Protein AF-A0A7K8MTP0-F1 (afdb_monomer)

Nearest PDB structures (foldseek):
  6mfg-assembly1_F  TM=9.312E-01  e=4.916E-06  Homo sapiens
  6mff-assembly1_C  TM=9.444E-01  e=9.461E-06  Homo sapiens
  6dig-assembly1_B  TM=9.235E-01  e=7.774E-06  Homo sapiens
  8vd0-assembly2_H  TM=9.433E-01  e=1.401E-05  Homo sapiens
  3mbe-assembly2_F  TM=9.512E-01  e=3.282E-05  Mus musculus

Secondary structure (DSSP, 8-state):
-EEETTEEE-TTEEEPPPEE-SSS-EE--EEE-----TT--EEEEE--TT-SS-EEEE-

Radius of gyration: 13.18 Å; Cα contacts (8 Å, |Δi|>4): 83; chains: 1; bounding box: 31×20×35 Å

InterPro domains:
  IPR003006 Immunoglobulin/major histocompatibility complex, conserved site [PS00290] (42-48)
  IPR003597 Immunoglobulin C1-set [PF07654] (1-51)
  IPR003597 Immunoglobulin C1-set [SM00407] (1-54)
  IPR013783 Immunoglobulin-like fold [G3DSA:2.60.40.10] (1-59)
  IPR036179 Immunoglobulin-like domain superfamily [SSF48726] (1-59)
  IPR050160 Major Histocompatibility Complex/Immunoglobulin [PTHR19944] (1-59)

Organism: NCBI:txid449384

Foldseek 3Di:
DKDFVNDDDDPQWDKDDWADPPPPDIDMDIDRPDDDDPPTKMWDWDDDPPDPDIDIDID

pLDDT: mean 94.41, std 3.11, range [83.69, 98.0]

Structure (mmCIF, N/CA/C/O backbone):
data_AF-A0A7K8MTP0-F1
#
_entry.id   AF-A0A7K8MTP0-F1
#
loop_
_atom_site.group_PDB
_atom_site.id
_atom_site.type_symbol
_atom_site.label_atom_id
_atom_site.label_alt_id
_atom_site.label_comp_id
_atom_site.label_asym_id
_atom_site.label_entity_id
_atom_site.label_seq_id
_atom_site.pdbx_PDB_ins_code
_atom_site.Cartn_x
_atom_site.Cartn_y
_atom_site.Cartn_z
_atom_site.occupancy
_atom_site.B_iso_or_equiv
_atom_site.auth_seq_id
_atom_site.auth_comp_id
_atom_site.auth_asym_id
_atom_site.auth_atom_id
_atom_site.pdbx_PDB_model_num
ATOM 1 N N . ARG A 1 1 ? -0.105 -3.315 2.782 1.00 94.62 1 ARG A N 1
ATOM 2 C CA . ARG A 1 1 ? -0.536 -3.834 4.106 1.00 94.62 1 ARG A CA 1
ATOM 3 C C . ARG A 1 1 ? -1.752 -3.042 4.568 1.00 94.62 1 ARG A C 1
ATOM 5 O O . ARG A 1 1 ? -1.896 -1.906 4.131 1.00 94.62 1 ARG A O 1
ATOM 12 N N . TRP A 1 2 ? -2.609 -3.615 5.413 1.00 96.12 2 TRP A N 1
ATOM 13 C CA . TRP A 1 2 ? -3.756 -2.909 5.998 1.00 96.12 2 TRP A CA 1
ATOM 14 C C . TRP A 1 2 ? -3.585 -2.758 7.503 1.00 96.12 2 TRP A C 1
ATOM 16 O O . TRP A 1 2 ? -3.109 -3.680 8.158 1.00 96.12 2 TRP A O 1
ATOM 26 N N . PHE A 1 3 ? -4.010 -1.617 8.035 1.00 95.50 3 PHE A N 1
ATOM 27 C CA . PHE A 1 3 ? -3.918 -1.286 9.451 1.00 95.50 3 PHE A CA 1
ATOM 28 C C . PHE A 1 3 ? -5.244 -0.757 9.992 1.00 95.50 3 PHE A C 1
ATOM 30 O O . PHE A 1 3 ? -5.963 -0.037 9.296 1.00 95.50 3 PHE A O 1
ATOM 37 N N . GLN A 1 4 ? -5.521 -1.063 11.259 1.00 93.94 4 GLN A N 1
ATOM 38 C CA . GLN A 1 4 ? -6.516 -0.375 12.081 1.00 93.94 4 GLN A CA 1
ATOM 39 C C . GLN A 1 4 ? -5.774 0.346 13.212 1.00 93.94 4 GLN A C 1
ATOM 41 O O . GLN A 1 4 ? -5.259 -0.285 14.138 1.00 93.94 4 GLN A O 1
ATOM 46 N N . GLY A 1 5 ? -5.658 1.672 13.119 1.00 90.94 5 GLY A N 1
ATOM 47 C CA . GLY A 1 5 ? -4.720 2.420 13.960 1.00 90.94 5 GLY A CA 1
ATOM 48 C C . GLY A 1 5 ? -3.278 1.976 13.686 1.00 90.94 5 GLY A C 1
ATOM 49 O O . GLY A 1 5 ? -2.811 2.088 12.558 1.00 90.94 5 GLY A O 1
ATOM 50 N N . GLN A 1 6 ? -2.586 1.454 14.703 1.00 91.50 6 GLN A N 1
ATOM 51 C CA . GLN A 1 6 ? -1.216 0.927 14.579 1.00 91.50 6 GLN A CA 1
ATOM 52 C C . GLN A 1 6 ? -1.154 -0.600 14.396 1.00 91.50 6 GLN A C 1
ATOM 54 O O . GLN A 1 6 ? -0.078 -1.145 14.163 1.00 91.50 6 GLN A O 1
ATOM 59 N N . GLN A 1 7 ? -2.286 -1.301 14.498 1.00 94.00 7 GLN A N 1
ATOM 60 C CA . GLN A 1 7 ? -2.330 -2.758 14.396 1.00 94.00 7 GLN A CA 1
ATOM 61 C C . GLN A 1 7 ? -2.398 -3.194 12.930 1.00 94.00 7 GLN A C 1
ATOM 63 O O . GLN A 1 7 ? -3.359 -2.860 12.235 1.00 94.00 7 GLN A O 1
ATOM 68 N N . GLU A 1 8 ? -1.415 -3.977 12.477 1.00 95.25 8 GLU A N 1
ATOM 69 C CA . GLU A 1 8 ? -1.468 -4.627 11.163 1.00 95.25 8 GLU A CA 1
ATOM 70 C C . GLU A 1 8 ? -2.553 -5.712 11.149 1.00 95.25 8 GLU A C 1
ATOM 72 O O . GLU A 1 8 ? -2.675 -6.509 12.086 1.00 95.25 8 GLU A O 1
ATOM 77 N N . LEU A 1 9 ? -3.336 -5.743 10.073 1.00 94.50 9 LEU A N 1
ATOM 78 C CA . LEU A 1 9 ? -4.386 -6.719 9.817 1.00 94.50 9 LEU A CA 1
ATOM 79 C C . LEU A 1 9 ? -3.889 -7.755 8.804 1.00 94.50 9 LEU A C 1
ATOM 81 O O . LEU A 1 9 ? -3.441 -7.396 7.718 1.00 94.50 9 LEU A O 1
ATOM 85 N N . SER A 1 10 ? -4.033 -9.041 9.125 1.00 91.12 10 SER A N 1
ATOM 86 C CA . SER A 1 10 ? -3.672 -10.152 8.228 1.00 91.12 10 SER A CA 1
ATOM 87 C 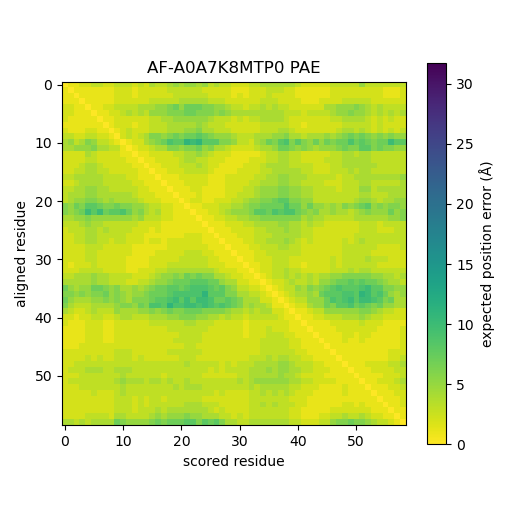C . SER A 1 10 ? -4.843 -11.097 7.942 1.00 91.12 10 SER A C 1
ATOM 89 O O . SER A 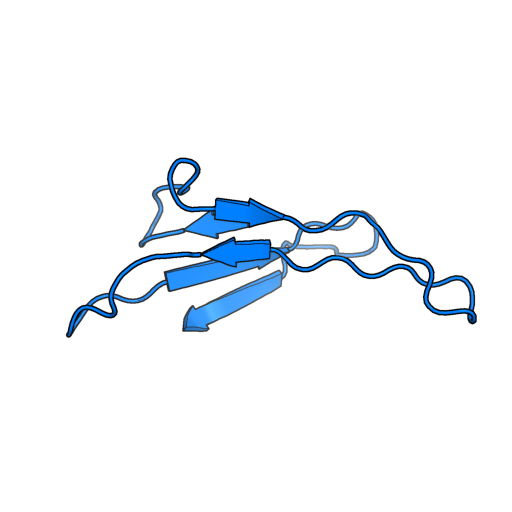1 10 ? -5.042 -11.492 6.798 1.00 91.12 10 SER A O 1
ATOM 91 N N . GLY A 1 11 ? -5.684 -11.403 8.938 1.00 90.62 11 GLY A N 1
ATOM 92 C CA . GLY A 1 11 ? -6.739 -12.424 8.819 1.00 90.62 11 GLY A CA 1
ATOM 93 C C . GLY A 1 11 ? -7.847 -12.141 7.793 1.00 90.62 11 GLY A C 1
ATOM 94 O O . GLY A 1 11 ? -8.494 -13.070 7.319 1.00 90.62 11 GLY A O 1
ATOM 95 N N . HIS A 1 12 ? -8.057 -10.876 7.421 1.00 90.00 12 HIS A N 1
A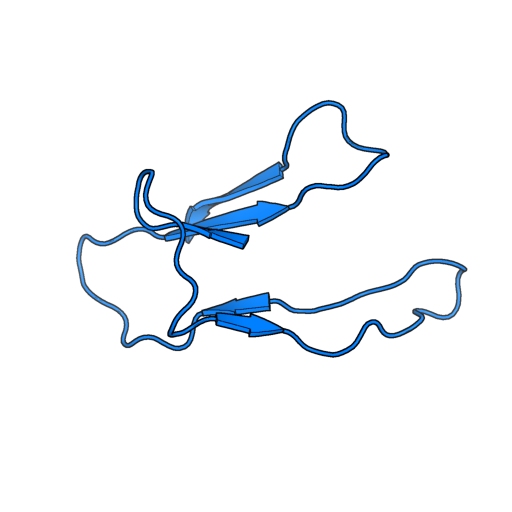TOM 96 C CA . HIS A 1 12 ? -9.081 -10.456 6.450 1.00 90.00 12 HIS A CA 1
ATOM 97 C C . HIS A 1 12 ? -8.488 -9.828 5.187 1.00 90.00 12 HIS A C 1
ATOM 99 O O . HIS A 1 12 ? -9.214 -9.221 4.396 1.00 90.00 12 HIS A O 1
ATOM 105 N N . VAL A 1 13 ? -7.170 -9.938 5.012 1.00 95.19 13 VAL A N 1
ATOM 106 C CA . VAL A 1 13 ? -6.461 -9.341 3.886 1.00 95.19 13 VAL A CA 1
ATOM 107 C C . VAL A 1 13 ? -6.263 -10.378 2.792 1.00 95.19 13 VAL A C 1
ATOM 109 O O . VAL A 1 13 ? -5.776 -11.476 3.041 1.00 95.19 13 VAL A O 1
ATOM 112 N N . VAL A 1 14 ? -6.631 -10.020 1.565 1.00 95.19 14 VAL A N 1
ATOM 113 C CA . VAL A 1 14 ? -6.410 -10.848 0.375 1.00 95.19 14 VAL A CA 1
ATOM 114 C C . VAL A 1 14 ? -5.654 -10.028 -0.654 1.00 95.19 14 VAL A C 1
ATOM 116 O O . VAL A 1 14 ? -6.066 -8.914 -0.967 1.00 95.19 14 VAL A O 1
ATOM 119 N N . ALA A 1 15 ? -4.572 -10.582 -1.189 1.00 94.81 15 ALA A N 1
ATOM 120 C CA . ALA A 1 15 ? -3.835 -9.993 -2.296 1.00 94.81 15 ALA A CA 1
ATOM 121 C C . ALA A 1 15 ? -4.152 -10.733 -3.600 1.00 94.81 15 ALA A C 1
ATOM 123 O O . ALA A 1 15 ? -4.374 -11.944 -3.589 1.00 94.81 15 ALA A O 1
ATOM 124 N N . THR A 1 16 ? -4.181 -10.008 -4.713 1.00 96.62 16 THR A N 1
ATOM 125 C CA . THR A 1 16 ? -4.095 -10.619 -6.043 1.00 96.62 16 THR A CA 1
ATOM 126 C C . THR A 1 16 ? -2.651 -10.999 -6.350 1.00 96.62 16 THR A C 1
ATOM 128 O O . THR A 1 16 ? -1.720 -10.510 -5.706 1.00 96.62 16 THR A O 1
ATOM 131 N N . ASP A 1 17 ? -2.461 -11.801 -7.394 1.00 96.94 17 ASP A N 1
ATOM 132 C CA . ASP A 1 17 ? -1.145 -11.962 -8.003 1.00 96.94 17 ASP A CA 1
ATOM 133 C C . ASP A 1 17 ? -0.618 -10.624 -8.546 1.00 96.94 17 ASP A C 1
ATOM 135 O O . ASP A 1 17 ? -1.372 -9.666 -8.763 1.00 96.94 17 ASP A O 1
ATOM 139 N N . ILE A 1 18 ? 0.696 -10.577 -8.766 1.00 96.38 18 ILE A N 1
ATOM 140 C CA . ILE A 1 18 ? 1.360 -9.467 -9.447 1.00 96.38 18 ILE A CA 1
ATOM 141 C C . ILE A 1 18 ? 1.118 -9.622 -10.948 1.00 96.38 18 ILE A C 1
ATOM 143 O O . ILE A 1 18 ? 1.511 -10.622 -11.548 1.00 96.38 18 ILE A O 1
ATOM 147 N N . VAL A 1 19 ? 0.493 -8.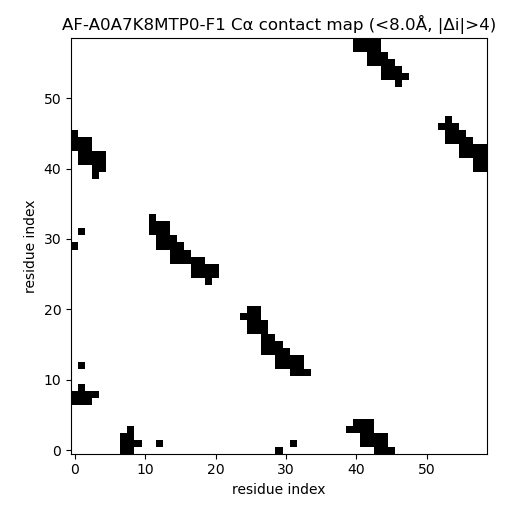618 -11.557 1.00 97.62 19 VAL A N 1
ATOM 148 C CA . VAL A 1 19 ? 0.118 -8.615 -12.974 1.00 97.62 19 VAL A CA 1
ATOM 149 C C . VAL A 1 19 ? 0.909 -7.529 -13.712 1.00 97.62 19 VAL A C 1
ATOM 151 O O . VAL A 1 19 ? 0.959 -6.394 -13.233 1.00 97.62 19 VAL A O 1
ATOM 154 N N . PRO A 1 20 ? 1.536 -7.830 -14.863 1.00 97.44 20 PRO A N 1
ATOM 155 C CA . PRO A 1 20 ? 2.224 -6.825 -15.670 1.00 97.44 20 PRO A CA 1
ATOM 156 C C . PRO A 1 20 ? 1.228 -5.877 -16.354 1.00 97.44 20 PRO A C 1
ATOM 158 O O . PRO A 1 20 ? 0.194 -6.312 -16.861 1.00 97.44 20 PRO A O 1
ATOM 161 N N . SER A 1 21 ? 1.564 -4.588 -16.414 1.00 97.00 21 SER A N 1
ATOM 162 C CA . SER A 1 21 ? 0.712 -3.547 -17.015 1.00 97.00 21 SER A CA 1
ATOM 163 C C . SER A 1 21 ? 0.966 -3.319 -18.513 1.00 97.00 21 SER A C 1
ATOM 165 O O . SER A 1 21 ? 0.168 -2.667 -19.179 1.00 97.00 21 SER A O 1
ATOM 167 N N . GLY A 1 22 ? 2.060 -3.858 -19.063 1.00 96.88 22 GLY A N 1
ATOM 168 C CA . GLY A 1 22 ? 2.427 -3.728 -20.484 1.00 96.88 22 GLY A CA 1
ATOM 169 C C . GLY A 1 22 ? 3.377 -2.569 -20.816 1.00 96.88 22 GLY A C 1
ATOM 170 O O . GLY A 1 22 ? 3.829 -2.459 -21.951 1.00 96.88 22 GLY A O 1
ATOM 171 N N . ASP A 1 23 ? 3.739 -1.755 -19.829 1.00 97.56 23 ASP A N 1
ATOM 172 C CA . ASP A 1 23 ? 4.639 -0.597 -19.928 1.00 97.56 23 ASP A CA 1
ATOM 173 C C . ASP A 1 23 ? 5.852 -0.722 -18.982 1.00 97.56 23 ASP A C 1
ATOM 175 O O . ASP A 1 23 ? 6.410 0.275 -18.531 1.00 97.56 23 ASP A O 1
ATOM 179 N N . TRP A 1 24 ? 6.256 -1.963 -18.675 1.00 94.69 24 TRP A N 1
ATOM 180 C CA . TRP A 1 24 ? 7.278 -2.317 -17.673 1.00 94.69 24 TRP A CA 1
ATOM 181 C C . TRP A 1 24 ? 6.902 -2.017 -16.220 1.00 94.69 24 TRP A C 1
ATOM 183 O O . TRP A 1 24 ? 7.729 -2.204 -15.325 1.00 94.69 24 TRP A O 1
ATOM 193 N N . THR A 1 25 ? 5.658 -1.620 -15.960 1.00 96.94 25 THR A N 1
ATOM 194 C CA . THR A 1 25 ? 5.122 -1.548 -14.602 1.00 96.94 25 THR A CA 1
ATOM 195 C C . THR A 1 25 ? 4.353 -2.817 -14.235 1.00 96.94 25 THR A C 1
ATOM 197 O O . THR A 1 25 ? 4.005 -3.649 -15.083 1.00 96.94 25 THR A O 1
ATOM 200 N N . TYR A 1 26 ? 4.109 -2.968 -12.937 1.00 96.38 26 TYR A N 1
ATOM 201 C CA . TYR A 1 26 ? 3.364 -4.077 -12.360 1.00 96.38 26 TYR A CA 1
ATOM 202 C C . TYR A 1 26 ? 2.302 -3.535 -11.416 1.00 96.38 26 TYR A C 1
ATOM 204 O O . TYR A 1 26 ? 2.482 -2.490 -10.790 1.00 96.38 26 TYR A O 1
ATOM 212 N N . GLN A 1 27 ? 1.222 -4.289 -11.274 1.00 96.50 27 GLN A N 1
ATOM 213 C CA . GLN A 1 27 ? 0.125 -3.970 -10.376 1.00 96.50 27 GLN A CA 1
ATOM 214 C C . GLN A 1 27 ? -0.275 -5.191 -9.555 1.00 96.50 27 GLN A C 1
ATOM 216 O O . GLN A 1 27 ? -0.199 -6.331 -10.009 1.00 96.50 27 GLN A O 1
ATOM 221 N N . LEU A 1 28 ? -0.725 -4.930 -8.335 1.00 96.38 28 LEU A N 1
ATOM 222 C CA . LEU A 1 28 ? -1.395 -5.893 -7.473 1.00 96.38 28 LEU A CA 1
ATOM 223 C C . LEU A 1 28 ? -2.425 -5.138 -6.637 1.00 96.38 28 LEU A C 1
ATOM 225 O O . LEU A 1 28 ? -2.258 -3.947 -6.362 1.00 96.38 28 LEU A O 1
ATOM 229 N N . LEU A 1 29 ? -3.466 -5.832 -6.194 1.00 95.44 29 LEU A N 1
ATOM 230 C CA . LEU A 1 29 ? -4.478 -5.273 -5.310 1.00 95.44 29 LEU A CA 1
ATOM 231 C C . LEU A 1 29 ? -4.456 -6.000 -3.969 1.00 95.44 29 LEU A C 1
ATOM 233 O O . LEU A 1 29 ? -4.479 -7.226 -3.924 1.00 95.44 29 LEU A O 1
ATOM 237 N N . VAL A 1 30 ? -4.462 -5.236 -2.875 1.00 95.00 30 VAL A N 1
ATOM 238 C CA . VAL A 1 30 ? -4.592 -5.759 -1.511 1.00 95.00 30 VAL A CA 1
ATOM 239 C C . VAL A 1 30 ? -5.937 -5.316 -0.950 1.00 95.00 30 VAL A C 1
ATOM 241 O O . VAL A 1 30 ? -6.149 -4.13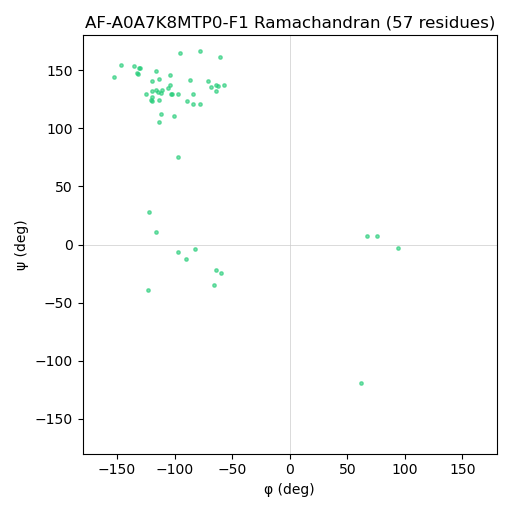4 -0.691 1.00 95.00 30 VAL A O 1
ATOM 244 N N . LEU A 1 31 ? -6.848 -6.260 -0.740 1.00 94.38 31 LEU A N 1
ATOM 245 C CA . LEU A 1 31 ? -8.209 -6.011 -0.280 1.00 94.38 31 LEU A CA 1
ATOM 246 C C . LEU A 1 31 ? -8.364 -6.366 1.194 1.00 94.38 31 LEU A C 1
ATOM 248 O O . LEU A 1 31 ? -7.940 -7.440 1.616 1.00 94.38 31 LEU A O 1
ATOM 252 N N . LEU A 1 32 ? -9.059 -5.510 1.941 1.00 94.31 32 LEU A N 1
ATOM 253 C CA . LEU A 1 32 ? -9.516 -5.787 3.299 1.00 94.31 32 LEU A CA 1
ATOM 254 C C . LEU A 1 32 ? -10.999 -6.184 3.269 1.00 94.31 32 LEU A C 1
ATOM 256 O O . LEU A 1 32 ? -11.864 -5.367 2.964 1.00 94.31 32 LEU A O 1
ATOM 260 N N . LYS A 1 33 ? -11.302 -7.453 3.559 1.00 93.69 33 LYS A N 1
ATOM 261 C CA . LYS A 1 33 ? -12.657 -8.025 3.476 1.00 93.69 33 LYS A CA 1
ATOM 262 C C . LYS A 1 33 ? -13.338 -8.041 4.843 1.00 93.69 33 LYS A C 1
ATOM 264 O O . LYS A 1 33 ? -13.452 -9.092 5.470 1.00 93.69 33 LYS A O 1
ATOM 269 N N . ILE A 1 34 ? -13.792 -6.877 5.296 1.00 90.56 34 ILE A N 1
ATOM 270 C CA . ILE A 1 34 ? -14.506 -6.718 6.571 1.00 90.56 34 ILE A CA 1
ATOM 271 C C . ILE A 1 34 ? -15.807 -5.925 6.384 1.00 90.56 34 ILE A C 1
ATOM 273 O O . ILE A 1 34 ? -15.881 -5.082 5.489 1.00 90.56 34 ILE A O 1
ATOM 277 N N . PRO A 1 35 ? -16.835 -6.151 7.222 1.00 89.44 35 PRO A N 1
ATOM 278 C CA . PRO A 1 35 ? -18.013 -5.293 7.244 1.00 89.44 35 PRO A CA 1
ATOM 279 C C . PRO A 1 35 ? -17.634 -3.859 7.652 1.00 89.44 35 PRO A C 1
ATOM 281 O O . PRO A 1 35 ? -16.874 -3.696 8.612 1.00 89.44 35 PRO A O 1
ATOM 284 N N . PRO A 1 36 ? -18.165 -2.820 6.983 1.00 83.69 36 PRO A N 1
ATOM 285 C CA . PRO A 1 36 ? -17.923 -1.439 7.380 1.00 83.69 36 PRO A CA 1
ATOM 286 C C . PRO A 1 36 ? -18.518 -1.167 8.767 1.00 83.69 36 PRO A C 1
ATOM 288 O O . PRO A 1 36 ? -19.674 -1.495 9.043 1.00 83.69 36 PRO A O 1
ATOM 291 N N . GLN A 1 37 ? -17.724 -0.548 9.639 1.00 87.12 37 GLN A N 1
ATOM 292 C CA . GLN A 1 37 ? -18.103 -0.206 11.011 1.00 87.12 37 GLN A CA 1
ATOM 293 C C . GLN A 1 37 ? -18.012 1.307 11.201 1.00 87.12 37 GLN A C 1
ATOM 295 O O . GLN A 1 37 ? -17.021 1.930 10.823 1.00 87.12 37 GLN A O 1
ATOM 300 N N . ARG A 1 38 ? -19.051 1.922 11.780 1.00 89.25 38 ARG A N 1
ATOM 301 C CA . ARG A 1 38 ? -19.042 3.372 12.032 1.00 89.25 38 ARG A CA 1
ATOM 302 C C . ARG A 1 38 ? -17.948 3.726 13.034 1.00 89.25 38 ARG A C 1
ATOM 304 O O . ARG A 1 38 ? -17.809 3.056 14.051 1.00 89.25 38 ARG A O 1
ATOM 311 N N . GLY A 1 39 ? -17.233 4.815 12.765 1.00 89.25 39 GLY A N 1
ATOM 312 C CA . GLY A 1 39 ? -16.191 5.328 13.657 1.00 89.25 39 GLY A CA 1
ATOM 313 C C . GLY A 1 39 ? -14.886 4.531 13.626 1.00 89.25 39 GLY A C 1
ATOM 314 O O . GLY A 1 39 ? -14.003 4.810 14.430 1.00 89.25 39 GLY A O 1
ATOM 315 N N . VAL A 1 40 ? -14.752 3.564 12.714 1.00 90.75 40 VAL A N 1
ATOM 316 C CA . VAL A 1 40 ? -13.496 2.850 12.474 1.00 90.75 40 VAL A CA 1
ATOM 317 C C . VAL A 1 40 ? -12.890 3.351 11.170 1.00 90.75 40 VAL A C 1
ATOM 319 O O . VAL A 1 40 ? -13.593 3.489 10.173 1.00 90.75 40 VAL A O 1
ATOM 322 N N . THR A 1 41 ? -11.587 3.609 11.195 1.00 91.75 41 THR A N 1
ATOM 323 C CA . THR A 1 41 ? -10.803 4.043 10.036 1.00 91.75 41 THR A CA 1
ATOM 324 C C . THR A 1 41 ? -9.718 3.020 9.770 1.00 91.75 41 THR A C 1
ATOM 326 O O . THR A 1 41 ? -9.099 2.500 10.707 1.00 91.75 41 THR A O 1
ATOM 329 N N . PHE A 1 42 ? -9.477 2.754 8.492 1.00 94.31 42 PHE A N 1
ATOM 330 C CA . PHE A 1 42 ? -8.437 1.838 8.055 1.00 94.31 42 PHE A CA 1
ATOM 331 C C . PHE A 1 42 ? -7.387 2.584 7.249 1.00 94.31 42 PHE A C 1
ATOM 333 O O . PHE A 1 42 ? -7.675 3.560 6.560 1.00 94.31 42 PHE A O 1
ATOM 340 N N . THR A 1 43 ? -6.152 2.108 7.326 1.00 96.06 43 THR A N 1
ATOM 341 C CA . THR A 1 43 ? -5.050 2.663 6.543 1.00 96.06 43 THR A CA 1
ATOM 342 C C . THR A 1 43 ? -4.475 1.569 5.664 1.00 96.06 43 THR A C 1
ATOM 344 O O . THR A 1 43 ? -4.068 0.515 6.157 1.00 96.06 43 THR A O 1
ATOM 347 N N . CYS A 1 44 ? -4.426 1.819 4.360 1.00 95.75 44 CYS A N 1
ATOM 348 C CA . CYS A 1 44 ? -3.626 1.030 3.437 1.00 95.75 44 CYS A CA 1
ATOM 349 C C . CYS A 1 44 ? -2.228 1.645 3.366 1.00 95.75 44 CYS A C 1
ATOM 351 O O . CYS A 1 44 ? -2.095 2.823 3.043 1.00 95.75 44 CYS A O 1
ATOM 353 N N . GLN A 1 45 ? -1.202 0.850 3.664 1.00 96.88 45 GLN A N 1
ATOM 354 C CA . GLN A 1 45 ? 0.196 1.260 3.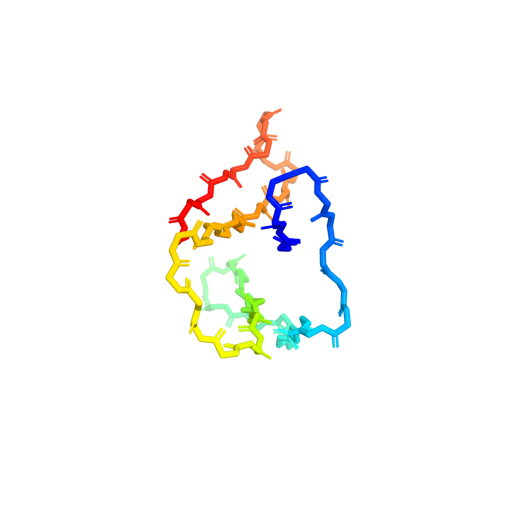560 1.00 96.88 45 GLN A CA 1
ATOM 355 C C . GLN A 1 45 ? 0.896 0.501 2.431 1.00 96.88 45 GLN A C 1
ATOM 357 O O . GLN A 1 45 ? 0.834 -0.736 2.370 1.00 96.88 45 GLN A O 1
ATOM 362 N N . VAL A 1 46 ? 1.586 1.240 1.565 1.00 96.69 46 VAL A N 1
ATOM 363 C CA . VAL A 1 46 ? 2.381 0.734 0.444 1.00 96.69 46 VAL A CA 1
ATOM 364 C C . VAL A 1 46 ? 3.854 1.031 0.699 1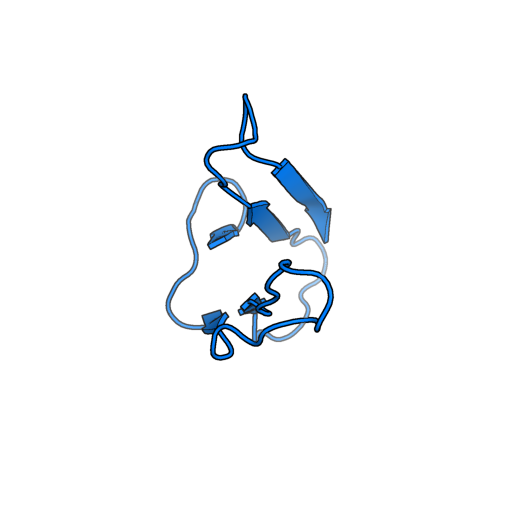.00 96.69 46 VAL A C 1
ATOM 366 O O . VAL A 1 46 ? 4.252 2.178 0.886 1.00 96.69 46 VAL A O 1
ATOM 369 N N . GLU A 1 47 ? 4.662 -0.022 0.671 1.00 96.25 47 GLU A N 1
ATOM 370 C CA . GLU A 1 47 ? 6.120 0.052 0.712 1.00 96.25 47 GLU A CA 1
ATOM 371 C C . GLU A 1 47 ? 6.668 -0.380 -0.642 1.00 96.25 47 GLU A C 1
ATOM 373 O O . GLU A 1 47 ? 6.243 -1.392 -1.202 1.00 96.25 47 GLU A O 1
ATOM 378 N N . HIS A 1 48 ? 7.603 0.398 -1.173 1.00 96.00 48 HIS A N 1
ATOM 379 C CA . HIS A 1 48 ? 8.266 0.115 -2.435 1.00 96.00 48 HIS A CA 1
ATOM 380 C C . HIS A 1 48 ? 9.660 0.740 -2.414 1.00 96.00 48 HIS A C 1
ATOM 382 O O . HIS A 1 48 ? 9.834 1.824 -1.868 1.0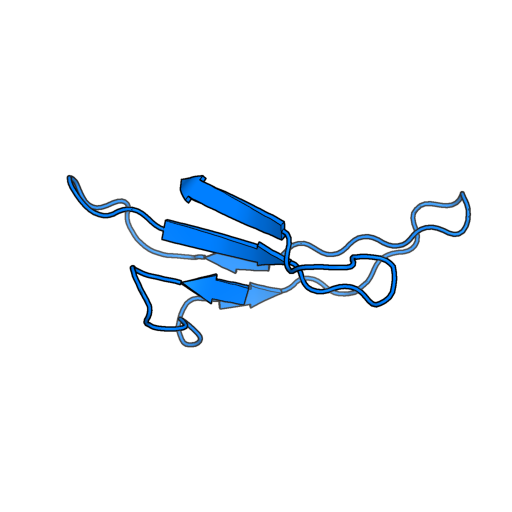0 96.00 48 HIS A O 1
ATOM 388 N N 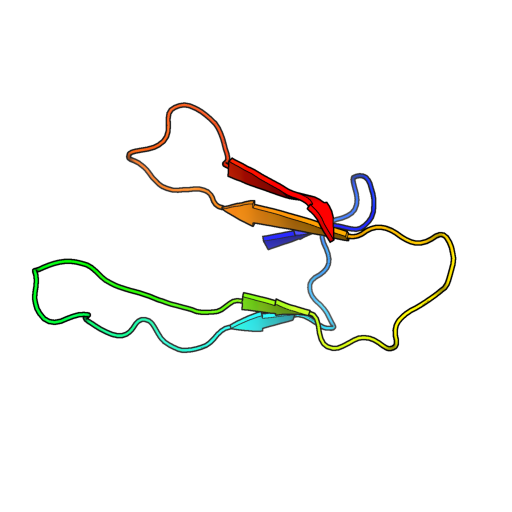. VAL A 1 49 ? 10.647 0.083 -3.026 1.00 96.81 49 VAL A N 1
ATOM 389 C CA . VAL A 1 49 ? 12.058 0.519 -2.988 1.00 96.81 49 VAL A CA 1
ATOM 390 C C . VAL A 1 49 ? 12.285 1.918 -3.572 1.00 96.81 49 VAL A C 1
ATOM 392 O O . VAL A 1 49 ? 13.242 2.593 -3.215 1.00 96.81 49 VAL A O 1
ATOM 395 N N . SER A 1 50 ? 11.403 2.370 -4.464 1.00 96.31 50 SER A N 1
ATOM 396 C CA . SER A 1 50 ? 11.477 3.711 -5.053 1.00 96.31 50 SER A CA 1
ATOM 397 C C . SER A 1 50 ? 10.880 4.813 -4.171 1.00 96.31 50 SER A C 1
ATOM 399 O O . SER A 1 50 ? 10.881 5.969 -4.584 1.00 96.31 50 SER A O 1
ATOM 401 N N . LEU A 1 51 ? 10.292 4.471 -3.023 1.00 97.50 51 LEU A N 1
ATOM 402 C CA . LEU A 1 51 ? 9.675 5.419 -2.102 1.00 97.50 51 LEU A CA 1
ATOM 403 C C . LEU A 1 51 ? 10.613 5.649 -0.917 1.00 97.50 51 LEU A C 1
ATOM 405 O O . LEU A 1 51 ? 11.057 4.697 -0.284 1.00 97.50 51 LEU A O 1
ATOM 409 N N . GLU A 1 52 ? 10.879 6.914 -0.593 1.00 98.00 52 GLU A N 1
ATOM 410 C CA . GLU A 1 52 ? 11.693 7.283 0.575 1.00 98.00 52 GLU A CA 1
ATOM 411 C C . GLU A 1 52 ? 11.000 6.904 1.895 1.00 98.00 52 GLU A C 1
ATOM 413 O O . GLU A 1 52 ? 11.643 6.478 2.851 1.00 98.00 52 GLU A O 1
ATOM 418 N N . HIS A 1 53 ? 9.670 7.014 1.923 1.00 97.50 53 HIS A N 1
ATOM 419 C CA . HIS A 1 53 ? 8.821 6.670 3.059 1.00 97.50 53 HIS A CA 1
ATOM 420 C C . HIS A 1 53 ? 7.598 5.872 2.580 1.00 97.50 53 HIS A C 1
ATOM 422 O O . HIS A 1 53 ? 7.176 6.045 1.432 1.00 97.50 53 HIS A O 1
ATOM 428 N N . PRO A 1 54 ? 6.989 5.026 3.433 1.00 97.19 54 PRO A N 1
ATOM 429 C CA . PRO A 1 54 ? 5.761 4.324 3.078 1.00 97.19 54 PRO A CA 1
ATOM 430 C C . PRO A 1 54 ? 4.638 5.293 2.691 1.00 97.19 54 PRO A C 1
ATOM 432 O O . PRO A 1 54 ? 4.417 6.304 3.360 1.00 97.19 54 PRO A O 1
ATOM 435 N N . LEU A 1 55 ? 3.897 4.963 1.633 1.00 97.62 55 LEU A N 1
ATOM 436 C CA . LEU A 1 55 ? 2.688 5.695 1.258 1.00 97.62 55 LEU A CA 1
ATOM 437 C C . LEU A 1 55 ? 1.506 5.171 2.068 1.00 97.62 55 LEU A C 1
ATOM 439 O O . LEU A 1 55 ? 1.253 3.968 2.067 1.00 97.62 55 LEU A O 1
ATOM 443 N N . SER A 1 56 ? 0.760 6.073 2.700 1.00 96.62 56 SER A N 1
ATOM 444 C CA . SER A 1 56 ? -0.402 5.738 3.525 1.00 96.62 56 SER A CA 1
ATOM 445 C C . SER A 1 56 ? -1.664 6.394 2.979 1.00 96.62 56 SER A C 1
ATOM 447 O O . SER A 1 56 ? -1.706 7.608 2.794 1.00 96.62 56 SER A O 1
ATOM 449 N N . GLN A 1 57 ? -2.703 5.591 2.757 1.00 95.25 57 GLN A N 1
ATOM 450 C CA . GLN A 1 57 ? -4.024 6.042 2.327 1.00 95.25 57 GLN A CA 1
ATOM 451 C C . GLN A 1 57 ? -5.067 5.657 3.374 1.00 95.25 57 GLN A C 1
ATOM 453 O O . GLN A 1 57 ? -5.226 4.478 3.691 1.00 95.25 57 GLN A O 1
ATOM 458 N N . HIS A 1 58 ? -5.800 6.648 3.874 1.00 92.94 58 HIS A N 1
ATOM 459 C CA . HIS A 1 58 ? -6.891 6.442 4.824 1.00 92.94 58 HIS A CA 1
ATOM 460 C C . HIS A 1 58 ? -8.210 6.157 4.096 1.00 92.94 58 HIS A C 1
ATOM 462 O O . HIS A 1 58 ? -8.476 6.758 3.048 1.00 92.94 58 HIS A O 1
ATOM 468 N N . TRP A 1 59 ? -8.997 5.244 4.668 1.00 87.38 59 TRP A N 1
ATOM 469 C CA . TRP A 1 59 ? -10.322 4.798 4.230 1.00 87.38 59 TRP A CA 1
ATOM 470 C C . TRP A 1 59 ? -11.320 4.840 5.388 1.00 87.38 59 TRP A C 1
ATOM 472 O O . TRP A 1 59 ? -10.944 4.429 6.515 1.00 87.38 59 TRP A O 1
#

Solvent-accessible surface area (backbone atoms only — not comparable to full-atom values): 3874 Å² total; per-residue (Å²): 91,41,23,52,80,88,44,77,57,61,96,47,52,47,68,55,71,82,41,77,70,85,79,90,46,73,47,67,52,79,45,75,72,68,84,91,54,91,96,63,56,38,35,44,41,49,79,53,94,92,45,97,62,70,48,75,46,80,88

Mean predicted aligned error: 3.09 Å

Sequence (59 aa):
RWFQGQQELSGHVVATDIVPSGDWTYQLLVLLKIPPQRGVTFTCQVEHVSLEHPLSQHW